Protein AF-A0A6V8QE84-F1 (afdb_monomer_lite)

InterPro domains:
  IPR010985 Ribbon-helix-helix [SSF47598] (46-89)

Secondary structure (DSSP, 8-state):
--TTSSTT-------PPP------------------------------------HHHHHHHHHHHHTTS-S-HHHHHHHHHHHHHHHHHHHHHHHHHHHHHHHHHHHHHTT-

pLDDT: mean 70.35, std 22.74, range [33.31, 95.88]

Structure (mmCIF, N/CA/C/O backbone):
data_AF-A0A6V8QE84-F1
#
_entry.id   AF-A0A6V8QE84-F1
#
loop_
_atom_site.group_PDB
_atom_site.id
_atom_site.type_symbol
_atom_site.label_atom_id
_atom_site.label_alt_id
_atom_site.label_comp_id
_atom_site.label_asym_id
_atom_site.label_entity_id
_atom_site.label_seq_id
_atom_site.pdbx_PDB_ins_code
_atom_site.Cartn_x
_atom_site.Cartn_y
_atom_site.Cartn_z
_atom_site.occupancy
_atom_site.B_iso_or_equiv
_atom_site.auth_seq_id
_atom_site.auth_comp_id
_atom_site.auth_asym_id
_atom_site.auth_atom_id
_atom_site.pdbx_PDB_model_num
ATOM 1 N N . MET A 1 1 ? 22.902 11.594 -15.314 1.00 44.06 1 MET A N 1
ATOM 2 C CA . MET A 1 1 ? 23.323 10.920 -14.066 1.00 44.06 1 MET A CA 1
ATOM 3 C C . MET A 1 1 ? 22.259 9.899 -13.633 1.00 44.06 1 MET A C 1
ATOM 5 O O . MET A 1 1 ? 21.609 10.105 -12.624 1.00 44.06 1 MET A O 1
ATOM 9 N N . ILE A 1 2 ? 22.044 8.818 -14.402 1.00 50.22 2 ILE A N 1
ATOM 10 C CA . ILE A 1 2 ? 21.105 7.714 -14.054 1.00 50.22 2 ILE A CA 1
ATOM 11 C C . ILE A 1 2 ? 21.795 6.340 -14.255 1.00 50.22 2 ILE A C 1
ATOM 13 O O . ILE A 1 2 ? 21.173 5.298 -14.355 1.00 50.22 2 ILE A O 1
ATOM 17 N N . PHE A 1 3 ? 23.130 6.304 -14.295 1.00 45.91 3 PHE A N 1
ATOM 18 C CA . PHE A 1 3 ? 23.887 5.086 -14.625 1.00 45.91 3 PHE A CA 1
ATOM 19 C C . PHE A 1 3 ? 24.136 4.134 -13.440 1.00 45.91 3 PHE A C 1
ATOM 21 O O . PHE A 1 3 ? 24.846 3.149 -13.596 1.00 45.91 3 PHE A O 1
ATOM 28 N N . HIS A 1 4 ? 23.572 4.398 -12.255 1.00 43.00 4 HIS A N 1
ATOM 29 C CA . HIS A 1 4 ? 23.909 3.644 -11.038 1.00 43.00 4 HIS A CA 1
ATOM 30 C C . HIS A 1 4 ? 22.768 2.824 -10.421 1.00 43.00 4 HIS A C 1
ATOM 32 O O . HIS A 1 4 ? 23.004 2.117 -9.445 1.00 43.00 4 HIS A O 1
ATOM 38 N N . GLN A 1 5 ? 21.549 2.858 -10.975 1.00 45.09 5 GLN A N 1
ATOM 39 C CA . GLN A 1 5 ? 20.396 2.214 -10.325 1.00 45.09 5 GLN A CA 1
ATOM 40 C C . GLN A 1 5 ? 20.076 0.795 -10.823 1.00 45.09 5 GLN A C 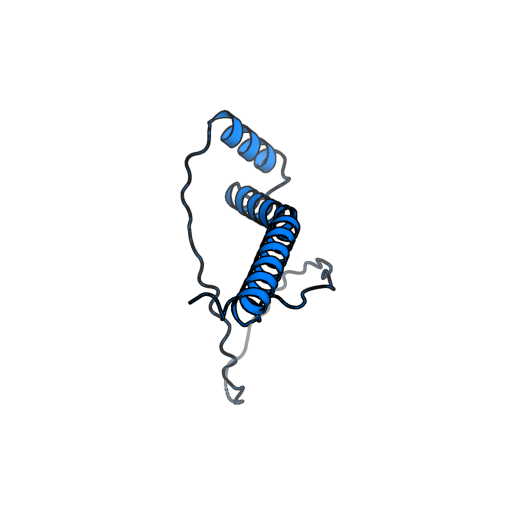1
ATOM 42 O O . GLN A 1 5 ? 19.207 0.139 -10.254 1.00 45.09 5 GLN A O 1
ATOM 47 N N . ILE A 1 6 ? 20.780 0.301 -11.849 1.00 49.97 6 ILE A N 1
ATOM 48 C CA . ILE A 1 6 ? 20.436 -0.963 -12.525 1.00 49.97 6 ILE A CA 1
ATOM 49 C C . ILE A 1 6 ? 21.077 -2.198 -11.857 1.00 49.97 6 ILE A C 1
ATOM 51 O O . ILE A 1 6 ? 20.543 -3.296 -11.965 1.00 49.97 6 ILE A O 1
ATOM 55 N N . PHE A 1 7 ? 22.154 -2.057 -11.076 1.00 39.81 7 PHE A N 1
ATOM 56 C CA . PHE A 1 7 ? 22.895 -3.229 -10.572 1.00 39.81 7 PHE A CA 1
ATOM 57 C C . PHE A 1 7 ? 22.453 -3.797 -9.211 1.00 39.81 7 PHE A C 1
ATOM 59 O O . PHE A 1 7 ? 23.007 -4.805 -8.785 1.00 39.81 7 PHE A O 1
ATOM 66 N N . HIS A 1 8 ? 21.456 -3.222 -8.528 1.00 42.75 8 HIS A N 1
ATOM 67 C CA . HIS A 1 8 ? 21.127 -3.626 -7.146 1.00 42.75 8 HIS A CA 1
ATOM 68 C C . HIS A 1 8 ? 19.850 -4.463 -6.951 1.00 42.75 8 HIS A C 1
ATOM 70 O O . HIS A 1 8 ? 19.532 -4.800 -5.814 1.00 42.75 8 HIS A O 1
ATOM 76 N N . TYR A 1 9 ? 19.122 -4.835 -8.009 1.00 45.44 9 TYR A N 1
ATOM 77 C CA . TYR A 1 9 ? 17.859 -5.587 -7.876 1.00 45.44 9 TYR A CA 1
ATOM 78 C C . TYR A 1 9 ? 17.868 -6.950 -8.579 1.00 45.44 9 TYR A C 1
ATOM 80 O O . TYR A 1 9 ? 16.858 -7.384 -9.129 1.00 45.44 9 TYR A O 1
ATOM 88 N N . GLY A 1 10 ? 19.011 -7.638 -8.527 1.00 42.62 10 GLY A N 1
ATOM 89 C CA . GLY A 1 10 ? 19.124 -9.049 -8.883 1.00 42.62 10 GLY A CA 1
ATOM 90 C C . GLY A 1 10 ? 18.763 -9.963 -7.707 1.00 42.62 10 GLY A C 1
ATOM 91 O O . GLY A 1 10 ? 19.368 -9.862 -6.647 1.00 42.62 10 GLY A O 1
ATOM 92 N N . LEU A 1 11 ? 17.814 -10.872 -7.955 1.00 43.72 11 LEU A N 1
ATOM 93 C CA . LEU A 1 11 ? 17.560 -12.134 -7.241 1.00 43.72 11 LEU A CA 1
ATOM 94 C C . LEU A 1 11 ? 17.097 -12.049 -5.775 1.00 43.72 11 LEU A C 1
ATOM 96 O O . LEU A 1 11 ? 17.883 -12.162 -4.844 1.00 43.72 11 LEU A O 1
ATOM 100 N N . ILE A 1 12 ? 15.775 -12.030 -5.578 1.00 39.34 12 ILE A N 1
ATOM 101 C CA . ILE A 1 12 ? 15.159 -12.754 -4.455 1.00 39.34 12 ILE A CA 1
ATOM 102 C C . ILE A 1 12 ? 14.033 -13.603 -5.041 1.00 39.34 12 ILE A C 1
ATOM 104 O O . ILE A 1 12 ? 12.867 -13.216 -5.069 1.00 39.34 12 ILE A O 1
ATOM 108 N N . THR A 1 13 ? 14.418 -14.753 -5.579 1.00 44.38 13 THR A N 1
ATOM 109 C CA . THR A 1 13 ? 13.531 -15.905 -5.715 1.00 44.38 13 THR A CA 1
ATOM 110 C C . THR A 1 13 ? 14.031 -16.970 -4.756 1.00 44.38 13 THR A C 1
ATOM 112 O O . THR A 1 13 ? 15.226 -17.256 -4.748 1.00 44.38 13 THR A O 1
ATO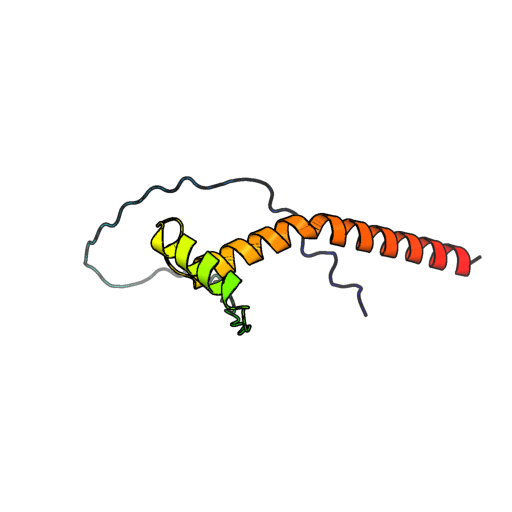M 115 N N . HIS A 1 14 ? 13.070 -17.570 -4.058 1.00 40.38 14 HIS A N 1
ATOM 116 C CA . HIS A 1 14 ? 13.119 -18.776 -3.233 1.00 40.38 14 HIS A CA 1
ATOM 117 C C . HIS A 1 14 ? 13.210 -18.611 -1.703 1.00 40.38 14 HIS A C 1
ATOM 119 O O . HIS A 1 14 ? 14.064 -17.915 -1.172 1.00 40.38 14 HIS A O 1
ATOM 125 N N . GLU A 1 15 ? 12.294 -19.352 -1.062 1.00 37.97 15 GLU A N 1
ATOM 126 C CA . GLU A 1 15 ? 12.193 -19.745 0.353 1.00 37.97 15 GLU A CA 1
ATOM 127 C C . GLU A 1 15 ? 11.331 -18.875 1.292 1.00 37.97 15 GLU A C 1
ATOM 129 O O . GLU A 1 15 ? 11.777 -17.955 1.971 1.00 37.97 15 GLU A O 1
ATOM 134 N N . LEU A 1 16 ? 10.046 -19.252 1.356 1.00 50.53 16 LEU A N 1
ATOM 135 C CA . LEU A 1 16 ? 9.164 -19.062 2.511 1.00 50.53 16 LEU A CA 1
ATOM 136 C C . LEU A 1 16 ? 9.695 -19.885 3.700 1.00 50.53 16 LEU A C 1
ATOM 138 O O . LEU A 1 16 ? 9.786 -21.106 3.558 1.00 50.53 16 LEU A O 1
ATOM 142 N N . PRO A 1 17 ? 9.946 -19.302 4.885 1.00 40.75 17 PRO A N 1
ATOM 143 C CA . PRO A 1 17 ? 10.030 -20.085 6.100 1.00 40.75 17 PRO A CA 1
ATOM 144 C C . PRO A 1 17 ? 8.644 -20.226 6.735 1.00 40.75 17 PRO A C 1
ATOM 146 O O . PRO A 1 17 ? 7.902 -19.267 6.955 1.00 40.75 17 PRO A O 1
ATOM 149 N N . HIS A 1 18 ? 8.334 -21.486 7.001 1.00 45.12 18 HIS A N 1
ATOM 150 C CA . HIS A 1 18 ? 7.280 -22.005 7.854 1.00 45.12 18 HIS A CA 1
ATOM 151 C C . HIS A 1 18 ? 7.254 -21.291 9.220 1.00 45.12 18 HIS A C 1
ATOM 153 O O . HIS A 1 18 ? 8.293 -21.083 9.848 1.00 45.12 18 HIS A O 1
ATOM 159 N N . PHE A 1 19 ? 6.061 -20.891 9.659 1.00 33.94 19 PHE A N 1
ATOM 160 C CA . PHE A 1 19 ? 5.827 -20.129 10.885 1.00 33.94 19 PHE A CA 1
ATOM 161 C C . PHE A 1 19 ? 5.637 -21.101 12.064 1.00 33.94 19 PHE A C 1
ATOM 163 O O . PHE A 1 19 ? 4.510 -21.472 12.378 1.00 33.94 19 PHE A O 1
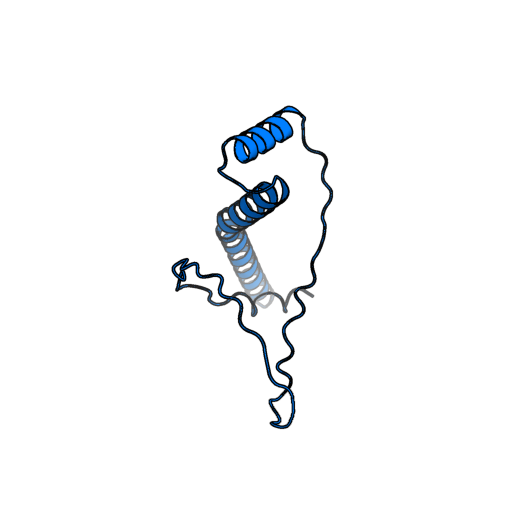ATOM 170 N N . ASP A 1 20 ? 6.728 -21.522 12.711 1.00 37.88 20 ASP A N 1
ATOM 171 C CA . ASP A 1 20 ? 6.671 -22.293 13.962 1.00 37.88 20 ASP A CA 1
ATOM 172 C C . ASP A 1 20 ? 6.849 -21.374 15.174 1.00 37.88 20 ASP A C 1
ATOM 174 O O . ASP A 1 20 ? 7.914 -20.806 15.428 1.00 37.88 20 ASP A O 1
ATOM 178 N N . GLY A 1 21 ? 5.772 -21.223 15.944 1.00 48.31 21 GLY A N 1
ATOM 179 C CA . GLY A 1 21 ? 5.786 -20.524 17.219 1.00 48.31 21 GLY A CA 1
ATOM 180 C C . GLY A 1 21 ? 6.293 -21.406 18.355 1.00 48.31 21 GLY A C 1
ATOM 181 O O . GLY A 1 21 ? 5.751 -22.479 18.570 1.00 48.31 21 GLY A O 1
ATOM 182 N N . VAL A 1 22 ? 7.233 -20.897 19.161 1.00 46.41 22 VAL A N 1
ATOM 183 C CA . VAL A 1 22 ? 7.384 -21.245 20.588 1.00 46.41 22 VAL A CA 1
ATOM 184 C C . VAL A 1 22 ? 8.004 -20.059 21.340 1.00 46.41 22 VAL A C 1
ATOM 186 O O . VAL A 1 22 ? 9.188 -19.762 21.205 1.00 46.41 22 VAL A O 1
ATOM 189 N N . CYS A 1 23 ? 7.223 -19.424 22.216 1.00 42.38 23 CYS A N 1
ATOM 190 C CA . CYS A 1 23 ? 7.747 -18.612 23.315 1.00 42.38 23 CYS A CA 1
ATOM 191 C C . CYS A 1 23 ? 8.322 -19.538 24.400 1.00 42.38 23 CYS A C 1
ATOM 193 O O . CYS A 1 23 ? 7.571 -20.320 24.987 1.00 42.38 23 CYS A O 1
ATOM 195 N N . ARG A 1 24 ? 9.612 -19.424 24.752 1.00 41.28 24 ARG A N 1
ATOM 196 C CA . ARG A 1 24 ? 10.114 -19.977 26.024 1.00 41.28 24 ARG A CA 1
ATOM 197 C C . ARG A 1 24 ? 11.142 -19.066 26.701 1.00 41.28 24 ARG A C 1
ATOM 199 O O . ARG A 1 24 ? 12.154 -18.688 26.128 1.00 41.28 24 ARG A O 1
ATOM 206 N N . ARG A 1 25 ? 10.826 -18.733 27.955 1.00 46.69 25 ARG A N 1
ATOM 207 C CA . ARG A 1 25 ? 11.601 -17.966 28.939 1.00 46.69 25 ARG A CA 1
ATOM 208 C C . ARG A 1 25 ? 12.653 -18.868 29.602 1.00 46.69 25 ARG A C 1
ATOM 210 O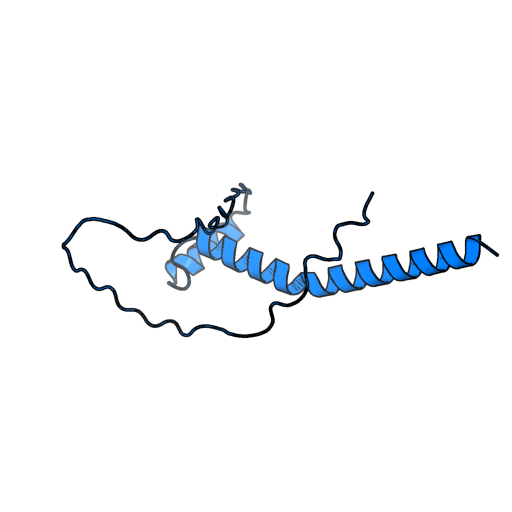 O . ARG A 1 25 ? 12.324 -19.995 29.960 1.00 46.69 25 ARG A O 1
ATOM 217 N N . GLY A 1 26 ? 13.858 -18.355 29.850 1.00 39.31 26 GLY A N 1
ATOM 218 C CA . GLY A 1 26 ? 14.869 -19.009 30.689 1.00 39.31 26 GLY A CA 1
ATOM 219 C C . GLY A 1 26 ? 16.075 -18.103 30.939 1.00 39.31 26 GLY A C 1
ATOM 220 O O . GLY A 1 26 ? 16.678 -17.611 29.996 1.00 39.31 26 GLY A O 1
ATOM 221 N N . ALA A 1 27 ? 16.361 -17.841 32.212 1.00 46.69 27 ALA A N 1
ATOM 222 C CA . ALA A 1 27 ? 17.347 -16.891 32.715 1.00 46.69 27 ALA A CA 1
ATOM 223 C C . ALA A 1 27 ? 18.727 -17.526 32.958 1.00 46.69 27 ALA A C 1
ATOM 225 O O . ALA A 1 27 ? 18.810 -18.713 33.261 1.00 46.69 27 ALA A O 1
ATOM 226 N N . GLY A 1 28 ? 19.771 -16.688 32.968 1.00 40.22 28 GLY A N 1
ATOM 227 C CA . GLY A 1 28 ? 20.996 -16.921 33.742 1.00 40.22 28 GLY A CA 1
ATOM 228 C C . GLY A 1 28 ? 22.307 -16.914 32.948 1.00 40.22 28 GLY A C 1
ATOM 229 O O . GLY A 1 28 ? 22.465 -17.676 32.004 1.00 40.22 28 GLY A O 1
ATOM 230 N N . GLY A 1 29 ? 23.268 -16.104 33.414 1.00 36.34 29 GLY A N 1
ATOM 231 C CA . GLY A 1 29 ? 24.705 -16.292 33.169 1.00 36.34 29 GLY A CA 1
ATOM 232 C C . GLY A 1 29 ? 25.377 -15.269 32.245 1.00 36.34 29 GLY A C 1
ATOM 233 O O . GLY A 1 29 ? 25.289 -15.358 31.029 1.00 36.34 29 GLY A O 1
ATOM 234 N N . HIS A 1 30 ? 26.116 -14.331 32.834 1.00 33.31 30 HIS A N 1
ATOM 235 C CA . HIS A 1 30 ? 27.183 -13.531 32.202 1.00 33.31 30 HIS A CA 1
ATOM 236 C C . HIS A 1 30 ? 28.528 -14.013 32.809 1.00 33.31 30 HIS A C 1
ATOM 238 O O . HIS A 1 30 ? 28.453 -14.635 33.875 1.00 33.31 30 HIS A O 1
ATOM 244 N N . PRO A 1 31 ? 29.745 -13.665 32.321 1.00 57.03 31 PRO A N 1
ATOM 245 C CA . PRO A 1 31 ? 30.167 -12.996 31.075 1.00 57.03 31 PRO A CA 1
ATOM 246 C C . PRO A 1 31 ? 31.276 -13.746 30.284 1.00 57.03 31 PRO A C 1
ATOM 248 O O . PRO A 1 31 ? 31.804 -14.758 30.726 1.00 57.03 31 PRO A O 1
ATOM 251 N N . GLN A 1 32 ? 31.740 -13.064 29.224 1.00 38.06 32 GLN A N 1
ATOM 252 C CA . GLN A 1 32 ? 33.120 -12.988 28.701 1.00 38.06 32 GLN A CA 1
ATOM 253 C C . GLN A 1 32 ? 33.545 -13.915 27.549 1.00 38.06 32 GLN A C 1
ATOM 255 O O . GLN A 1 32 ? 33.897 -15.072 27.729 1.00 38.06 32 GLN A O 1
ATOM 260 N N . GLY A 1 33 ? 33.708 -13.273 26.382 1.00 39.62 33 GLY A N 1
ATOM 261 C CA . GLY A 1 33 ? 34.955 -13.379 25.625 1.00 39.62 33 GLY A CA 1
ATOM 262 C C . GLY A 1 33 ? 34.951 -14.298 24.410 1.00 39.62 33 GLY A C 1
ATOM 263 O O . GLY A 1 33 ? 35.582 -15.344 24.438 1.00 39.62 33 GLY A O 1
ATOM 264 N N . ALA A 1 34 ? 34.366 -13.851 23.300 1.00 39.38 34 ALA A N 1
ATOM 265 C CA . ALA A 1 34 ? 34.842 -14.249 21.978 1.00 39.38 34 ALA A CA 1
ATOM 266 C C . ALA A 1 34 ? 34.524 -13.144 20.970 1.00 39.38 34 ALA A C 1
ATOM 268 O O . ALA A 1 34 ? 33.375 -12.745 20.795 1.00 39.38 34 ALA A O 1
ATOM 269 N N . ALA A 1 35 ? 35.579 -12.630 20.346 1.00 43.69 35 ALA A N 1
ATOM 270 C CA . ALA A 1 35 ? 35.513 -11.717 19.226 1.00 43.69 35 ALA A CA 1
ATOM 271 C C . ALA A 1 35 ? 34.724 -12.363 18.078 1.00 43.69 35 ALA A C 1
ATOM 273 O O . ALA A 1 35 ? 35.216 -13.266 17.406 1.00 43.69 35 ALA A O 1
ATOM 274 N N . LEU A 1 36 ? 33.509 -11.878 17.846 1.00 39.03 36 LEU A N 1
ATOM 275 C CA . LEU A 1 36 ? 32.849 -12.004 16.558 1.00 39.03 36 LEU A CA 1
ATOM 276 C C . LEU A 1 36 ? 32.803 -10.610 15.961 1.00 39.03 36 LEU A C 1
ATOM 278 O O . LEU A 1 36 ? 32.397 -9.649 16.621 1.00 39.03 36 LEU A O 1
ATOM 282 N N . GLY A 1 37 ? 33.323 -10.516 14.737 1.00 42.31 37 GLY A N 1
ATOM 283 C CA . GLY A 1 37 ? 33.292 -9.309 13.938 1.00 42.31 37 GLY A CA 1
ATOM 284 C C . GLY A 1 37 ? 31.910 -8.685 14.022 1.00 42.31 37 GLY A C 1
ATOM 285 O O . GLY A 1 37 ? 30.893 -9.375 13.971 1.00 42.31 37 GLY A O 1
ATOM 286 N N . GLN A 1 38 ? 31.890 -7.371 14.201 1.00 41.00 38 GLN A N 1
ATOM 287 C CA . GLN A 1 38 ? 30.672 -6.603 14.061 1.00 41.00 38 GLN A CA 1
ATOM 288 C C . GLN A 1 38 ? 30.207 -6.752 12.612 1.00 41.00 38 GLN A C 1
ATOM 290 O O . GLN A 1 38 ? 30.593 -5.976 11.737 1.00 41.00 38 GLN A O 1
ATOM 295 N N . GLU A 1 39 ? 29.377 -7.759 12.352 1.00 45.94 39 GLU A N 1
ATOM 296 C CA . GLU A 1 39 ? 28.426 -7.689 11.263 1.00 45.94 39 GLU A CA 1
ATOM 297 C C . GLU A 1 39 ? 27.627 -6.421 11.532 1.00 45.94 39 GLU A C 1
ATOM 299 O O . GLU A 1 39 ? 26.905 -6.313 12.528 1.00 45.94 39 GLU A O 1
ATOM 304 N N . LYS A 1 40 ? 27.846 -5.398 10.701 1.00 50.59 40 LYS A N 1
ATOM 305 C CA . LYS A 1 40 ? 26.979 -4.229 10.661 1.00 50.59 40 LYS A CA 1
ATOM 306 C C . LYS A 1 40 ? 25.586 -4.744 10.330 1.00 50.59 40 LYS A C 1
ATOM 308 O O . LYS A 1 40 ? 25.228 -4.851 9.161 1.00 50.59 40 LYS A O 1
ATOM 313 N N . GLY A 1 41 ? 24.816 -5.065 11.368 1.00 46.38 41 GLY A N 1
ATOM 314 C CA . GLY A 1 41 ? 23.387 -5.269 11.272 1.00 46.38 41 GLY A CA 1
ATOM 315 C C . GLY A 1 41 ? 22.844 -4.043 10.565 1.00 46.38 41 GLY A C 1
ATOM 316 O O . GLY A 1 41 ? 22.962 -2.927 11.077 1.00 46.38 41 GLY A O 1
ATOM 317 N N . GLY A 1 42 ? 22.379 -4.238 9.331 1.00 52.16 42 GLY A N 1
ATOM 318 C CA . GLY A 1 42 ? 21.796 -3.179 8.533 1.00 52.16 42 GLY A CA 1
ATOM 319 C C . GLY A 1 42 ? 20.679 -2.559 9.352 1.00 52.16 42 GLY A C 1
ATOM 320 O O . GLY A 1 42 ? 19.626 -3.169 9.521 1.00 52.16 42 GLY A O 1
ATOM 321 N N . SER A 1 43 ? 20.940 -1.378 9.912 1.00 51.62 43 SER A N 1
ATOM 322 C CA . SER A 1 43 ? 19.937 -0.570 10.586 1.00 51.62 43 SER A CA 1
ATOM 323 C C . SER A 1 43 ? 18.893 -0.242 9.530 1.00 51.62 43 SER A C 1
ATOM 325 O O . SER A 1 43 ? 19.098 0.632 8.686 1.00 51.62 43 SER A O 1
ATOM 327 N N . GLN A 1 44 ? 17.826 -1.038 9.490 1.00 62.59 44 GLN A N 1
ATOM 328 C CA . GLN A 1 44 ? 16.675 -0.793 8.639 1.00 62.59 44 GLN A CA 1
ATOM 329 C C . GLN A 1 44 ? 16.160 0.591 9.032 1.00 62.59 44 GLN A C 1
ATOM 331 O O . GLN A 1 44 ? 15.587 0.769 10.107 1.00 62.59 44 GLN A O 1
ATOM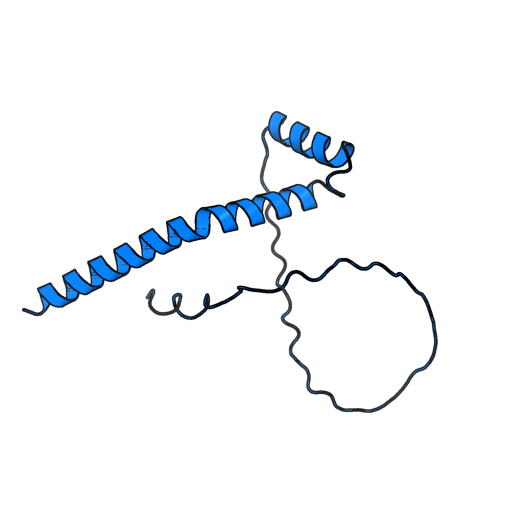 336 N N . THR A 1 45 ? 16.442 1.601 8.206 1.00 69.94 45 THR A N 1
ATOM 337 C CA . THR A 1 45 ? 15.974 2.960 8.480 1.00 69.94 45 THR A CA 1
ATOM 338 C C . THR A 1 45 ? 14.460 2.977 8.320 1.00 69.94 45 THR A C 1
ATOM 340 O O . THR A 1 45 ? 13.944 3.008 7.206 1.00 69.94 45 THR A O 1
ATOM 343 N N . MET A 1 46 ? 13.742 2.910 9.442 1.00 83.56 46 MET A N 1
ATOM 344 C CA . MET A 1 46 ? 12.287 3.005 9.446 1.00 83.56 46 MET A CA 1
ATOM 345 C C . MET A 1 46 ? 11.885 4.397 8.963 1.00 83.56 46 MET A C 1
ATOM 347 O O . MET A 1 46 ? 12.383 5.414 9.452 1.00 83.56 46 MET A O 1
ATOM 351 N N . LYS A 1 47 ? 10.997 4.439 7.973 1.00 85.94 47 LYS A N 1
ATOM 352 C CA . LYS A 1 47 ? 10.404 5.669 7.449 1.00 85.94 47 LYS A CA 1
ATOM 353 C C . LYS A 1 47 ? 8.916 5.642 7.766 1.00 85.94 47 LYS A C 1
ATOM 355 O O . LYS A 1 47 ? 8.260 4.630 7.537 1.00 85.94 47 LYS A O 1
ATOM 360 N N . SER A 1 48 ? 8.397 6.739 8.306 1.00 89.00 48 SER A N 1
ATOM 361 C CA . SER A 1 48 ? 6.964 6.930 8.514 1.00 89.00 48 SER A CA 1
ATOM 362 C C . SER A 1 48 ? 6.385 7.771 7.381 1.00 89.00 48 SER A C 1
ATOM 364 O O . SER A 1 48 ? 7.022 8.700 6.885 1.00 89.00 48 SER A O 1
ATOM 366 N N . VAL A 1 49 ? 5.169 7.430 6.970 1.00 87.00 49 VAL A N 1
ATOM 367 C CA . VAL A 1 49 ? 4.386 8.183 5.989 1.00 87.00 49 VAL A CA 1
ATOM 368 C C . VAL A 1 49 ? 3.019 8.428 6.616 1.00 87.00 49 VAL A C 1
ATOM 370 O O . VAL A 1 49 ? 2.420 7.497 7.151 1.00 87.00 49 VAL A O 1
ATOM 373 N N . GLN A 1 50 ? 2.547 9.673 6.584 1.00 90.44 50 GLN A N 1
ATOM 374 C CA . GLN A 1 50 ? 1.195 10.037 7.008 1.00 90.44 50 GLN A CA 1
ATOM 375 C C . GLN A 1 50 ? 0.368 10.364 5.770 1.00 90.44 50 GLN A C 1
ATOM 377 O O . GLN A 1 50 ? 0.803 11.144 4.924 1.00 90.44 50 GLN A O 1
ATOM 382 N N . VAL A 1 51 ? -0.810 9.756 5.661 1.00 88.69 51 VAL A N 1
ATOM 383 C CA . VAL A 1 51 ? -1.721 9.935 4.527 1.00 88.69 51 VAL A CA 1
ATOM 384 C C . VAL A 1 51 ? -3.137 10.056 5.071 1.00 88.69 51 VAL A C 1
ATOM 386 O O . VAL A 1 51 ? -3.504 9.341 6.000 1.00 88.69 51 VAL A O 1
ATOM 389 N N . GLN A 1 52 ? -3.922 10.966 4.499 1.00 92.31 52 GLN A N 1
ATOM 390 C CA . GLN A 1 52 ? -5.350 11.055 4.784 1.00 92.31 52 GLN A CA 1
ATOM 391 C C . GLN A 1 52 ? -6.097 10.042 3.917 1.00 92.31 52 GLN A C 1
ATOM 393 O O . GLN A 1 52 ? -5.883 9.977 2.706 1.00 92.31 52 GLN A O 1
ATOM 398 N N . LEU A 1 53 ? -6.960 9.252 4.545 1.00 90.62 53 LEU A N 1
ATOM 399 C CA . LEU A 1 53 ? -7.768 8.234 3.885 1.00 90.62 53 LEU A CA 1
ATOM 400 C C . LEU A 1 53 ? -9.221 8.713 3.824 1.00 90.62 53 LEU A C 1
ATOM 402 O O . LEU A 1 53 ? -9.694 9.305 4.792 1.00 90.62 53 LEU A O 1
ATOM 406 N N . PRO A 1 54 ? -9.949 8.450 2.726 1.00 95.56 54 PRO A N 1
ATOM 407 C CA . PRO A 1 54 ? -11.393 8.634 2.707 1.00 95.56 54 PRO A CA 1
ATOM 408 C C . PRO A 1 54 ? -12.063 7.784 3.792 1.00 95.56 54 PRO A C 1
ATOM 410 O O . PRO A 1 54 ? -11.699 6.619 3.963 1.00 95.56 54 PRO A O 1
ATOM 413 N N . ASP A 1 55 ? -13.092 8.323 4.450 1.00 94.75 55 ASP A N 1
ATOM 414 C CA . ASP A 1 55 ? -13.767 7.665 5.582 1.00 94.75 55 ASP A CA 1
ATOM 415 C C . ASP A 1 55 ? -14.237 6.242 5.260 1.00 94.75 55 ASP A C 1
ATOM 417 O O . ASP A 1 55 ? -14.106 5.331 6.074 1.00 94.75 55 ASP A O 1
ATOM 421 N N . LYS A 1 56 ? -14.740 6.027 4.037 1.00 95.19 56 LYS A N 1
ATOM 422 C CA . LYS A 1 56 ? -15.157 4.694 3.578 1.00 95.19 56 LYS A CA 1
ATOM 423 C C . LYS A 1 56 ? -14.009 3.688 3.610 1.00 95.19 56 LYS A C 1
ATOM 425 O O . LYS A 1 56 ? -14.191 2.576 4.088 1.00 95.19 56 LYS A O 1
ATOM 430 N N . LEU A 1 57 ? -12.834 4.091 3.132 1.00 93.75 57 LEU A N 1
ATOM 431 C CA . LEU A 1 57 ? -11.667 3.218 3.085 1.00 93.75 57 LEU A CA 1
ATOM 432 C C . LEU A 1 57 ? -11.121 2.958 4.495 1.00 93.75 57 LEU A C 1
ATOM 434 O O . LEU A 1 57 ? -10.737 1.835 4.804 1.00 93.75 57 LEU A O 1
ATOM 438 N N . ALA A 1 58 ? -11.148 3.964 5.373 1.00 94.25 58 ALA A N 1
ATOM 439 C CA . ALA A 1 58 ? -10.799 3.779 6.780 1.00 94.25 58 ALA A CA 1
ATOM 440 C C . ALA A 1 58 ? -11.732 2.762 7.470 1.00 94.25 58 ALA A C 1
ATOM 442 O O . ALA A 1 58 ? -11.259 1.885 8.191 1.00 94.25 58 ALA A O 1
ATOM 443 N N . ALA A 1 59 ? -13.039 2.813 7.190 1.00 95.88 59 ALA A N 1
ATOM 444 C CA . ALA A 1 59 ? -14.009 1.855 7.724 1.00 95.88 59 ALA A CA 1
ATOM 445 C C . ALA A 1 59 ? -13.781 0.417 7.214 1.00 95.88 59 ALA A C 1
ATOM 447 O O . ALA A 1 59 ? -13.955 -0.549 7.964 1.00 95.88 59 ALA A O 1
ATOM 448 N N . GLU A 1 60 ? -13.362 0.251 5.957 1.00 94.12 60 GLU A N 1
ATOM 449 C CA . GLU A 1 60 ? -12.981 -1.059 5.413 1.00 94.12 60 GLU A CA 1
ATOM 450 C C . GLU A 1 60 ? -11.745 -1.623 6.126 1.00 94.12 60 GLU A C 1
ATOM 452 O O . GLU A 1 60 ? -11.754 -2.779 6.553 1.00 94.12 60 GLU A O 1
ATOM 457 N N . VAL A 1 61 ? -10.715 -0.797 6.338 1.00 94.19 61 VAL A N 1
ATOM 458 C CA . VAL A 1 61 ? -9.514 -1.183 7.096 1.00 94.19 61 VAL A CA 1
ATOM 459 C C . VAL A 1 61 ? -9.879 -1.601 8.523 1.00 94.19 61 VAL A C 1
ATOM 461 O O . VAL A 1 61 ? -9.425 -2.644 8.996 1.00 94.19 61 VAL A O 1
ATOM 464 N N . GLU A 1 62 ? -10.747 -0.844 9.194 1.00 94.50 62 GLU A N 1
ATOM 465 C CA . GLU A 1 62 ? -11.208 -1.174 10.544 1.00 94.50 62 GLU A CA 1
ATOM 466 C C . GLU A 1 62 ? -11.972 -2.510 10.573 1.00 94.50 62 GLU A C 1
ATOM 468 O O . GLU A 1 62 ? -11.794 -3.317 11.487 1.00 94.50 62 GLU A O 1
ATOM 473 N N . THR A 1 63 ? -12.783 -2.784 9.548 1.00 95.75 63 THR A N 1
ATOM 474 C CA . THR A 1 63 ? -13.521 -4.049 9.412 1.00 95.75 63 THR A CA 1
ATOM 475 C C . THR A 1 63 ? -12.572 -5.243 9.293 1.00 95.75 63 THR A C 1
ATOM 477 O O . THR A 1 63 ? -12.815 -6.281 9.910 1.00 95.75 63 THR A O 1
ATOM 480 N N . LEU A 1 64 ? -11.461 -5.098 8.564 1.00 93.56 64 LEU A N 1
ATOM 481 C CA . LEU A 1 64 ? -10.444 -6.146 8.427 1.00 93.56 64 LEU A CA 1
ATOM 482 C C . LEU A 1 64 ? -9.742 -6.452 9.758 1.00 93.56 64 LEU A C 1
ATOM 484 O O . LEU A 1 64 ? -9.508 -7.619 10.081 1.00 93.56 64 LEU A O 1
ATOM 488 N N . VAL A 1 65 ? -9.453 -5.422 10.556 1.00 95.44 65 VAL A N 1
ATOM 489 C CA . VAL A 1 65 ? -8.852 -5.584 11.889 1.00 95.44 65 VAL A CA 1
ATOM 490 C C . VAL A 1 65 ? -9.852 -6.209 12.864 1.00 95.44 65 VAL A C 1
ATOM 492 O O . VAL A 1 65 ? -9.540 -7.198 13.523 1.00 95.44 65 VAL A O 1
ATOM 495 N N . LYS A 1 66 ? -11.088 -5.695 12.916 1.00 95.00 66 LYS A N 1
ATOM 496 C CA . LYS A 1 66 ? -12.166 -6.243 13.762 1.00 95.00 66 LYS A CA 1
ATOM 497 C C . LYS A 1 66 ? -12.515 -7.685 13.402 1.00 95.00 66 LYS A C 1
ATOM 499 O O . LYS A 1 66 ? -12.866 -8.465 14.280 1.00 95.00 66 LYS A O 1
ATOM 504 N N . GLY A 1 67 ? -12.397 -8.041 12.125 1.00 93.69 67 GLY A N 1
ATOM 505 C CA . GLY A 1 67 ? -12.575 -9.404 11.636 1.00 93.69 67 GLY A CA 1
ATOM 506 C C . GLY A 1 67 ? -11.443 -10.364 12.019 1.00 93.69 67 GLY A C 1
ATOM 507 O O . GLY A 1 67 ? -11.555 -11.550 11.726 1.00 93.69 67 GLY A O 1
ATOM 508 N N . GLY A 1 68 ? -10.364 -9.883 12.647 1.00 92.25 68 GLY A N 1
ATOM 509 C CA . GLY A 1 68 ? -9.230 -10.702 13.082 1.00 92.25 68 GLY A CA 1
ATOM 510 C C . GLY A 1 68 ? -8.267 -11.103 11.963 1.00 92.25 68 GLY A C 1
ATOM 511 O O . GLY A 1 68 ? -7.386 -11.927 12.195 1.00 92.25 68 GLY A O 1
ATOM 512 N N . TRP A 1 69 ? -8.410 -10.530 10.763 1.00 90.81 69 TRP A N 1
ATOM 513 C CA . TRP A 1 69 ? -7.501 -10.786 9.639 1.00 90.81 69 TRP A CA 1
ATOM 514 C C . TRP A 1 69 ? -6.143 -10.111 9.832 1.00 90.81 69 TRP A C 1
ATOM 516 O O . TRP A 1 69 ? -5.131 -10.611 9.349 1.00 90.81 69 TRP A O 1
ATOM 526 N N . PHE A 1 70 ? -6.125 -8.982 10.542 1.00 94.50 70 PHE A N 1
ATOM 527 C CA . PHE A 1 70 ? -4.923 -8.218 10.853 1.00 94.50 70 PHE A CA 1
ATOM 528 C C . PHE A 1 70 ? -4.935 -7.767 12.309 1.00 94.50 70 PHE A C 1
ATOM 530 O O . PHE A 1 70 ? -5.988 -7.493 12.882 1.00 94.50 70 PHE A O 1
ATOM 537 N N . SER A 1 71 ? -3.748 -7.630 12.892 1.00 91.31 71 SER A N 1
ATOM 538 C CA . SER A 1 71 ? -3.563 -7.231 14.291 1.00 91.31 71 SER A CA 1
ATOM 539 C C . SER A 1 71 ? -3.708 -5.721 14.489 1.00 91.31 71 SER A C 1
ATOM 541 O O . SER A 1 71 ? -3.947 -5.257 15.601 1.00 91.31 71 SER A O 1
ATOM 543 N N . SER A 1 72 ? -3.500 -4.929 13.431 1.00 93.88 72 SER A N 1
ATOM 544 C CA . SER A 1 72 ? -3.597 -3.466 13.475 1.00 93.88 72 SER A CA 1
ATOM 545 C C . SER A 1 72 ? -3.796 -2.861 12.088 1.00 93.88 72 SER A C 1
ATOM 547 O O . SER A 1 72 ? -3.368 -3.433 11.087 1.00 93.88 72 SER A O 1
ATOM 549 N N . GLU A 1 73 ? -4.342 -1.648 12.029 1.00 91.19 73 GLU A N 1
ATOM 550 C CA . GLU A 1 73 ? -4.479 -0.884 10.780 1.00 91.19 73 GLU A CA 1
ATOM 551 C C . GLU A 1 73 ? -3.120 -0.667 10.101 1.00 91.19 73 GLU A C 1
ATOM 553 O O . GLU A 1 73 ? -2.977 -0.804 8.889 1.00 91.19 73 GLU A O 1
ATOM 558 N N . ALA A 1 74 ? -2.073 -0.411 10.891 1.00 91.75 74 ALA A N 1
ATOM 559 C CA . ALA A 1 74 ? -0.719 -0.242 10.377 1.00 91.75 74 ALA A CA 1
ATOM 560 C C . ALA A 1 74 ? -0.195 -1.509 9.676 1.00 91.75 74 ALA A C 1
ATOM 562 O O . ALA A 1 74 ? 0.607 -1.414 8.748 1.00 91.75 74 ALA A O 1
ATOM 563 N N . GLU A 1 75 ? -0.623 -2.693 10.116 1.00 92.38 75 GLU A N 1
ATOM 564 C CA . GLU A 1 75 ? -0.294 -3.957 9.459 1.00 92.38 75 GLU A CA 1
ATOM 565 C C . GLU A 1 75 ? -1.006 -4.091 8.113 1.00 92.38 75 GLU A C 1
ATOM 567 O O . GLU A 1 75 ? -0.346 -4.411 7.125 1.00 92.38 75 GLU A O 1
ATOM 572 N N . VAL A 1 76 ? -2.296 -3.739 8.054 1.00 94.19 76 VAL A N 1
ATOM 573 C CA . VAL A 1 76 ? -3.074 -3.687 6.805 1.00 94.19 76 VAL A CA 1
ATOM 574 C C . VAL A 1 76 ? -2.382 -2.778 5.790 1.00 94.19 76 VAL A C 1
ATOM 576 O O . VAL A 1 76 ? -2.131 -3.185 4.659 1.00 94.19 76 VAL A O 1
ATOM 579 N N . MET A 1 77 ? -1.993 -1.570 6.210 1.00 93.38 77 MET A N 1
ATOM 580 C CA . MET A 1 77 ? -1.348 -0.592 5.331 1.00 93.38 77 MET A CA 1
ATOM 581 C C . MET A 1 77 ? 0.005 -1.085 4.806 1.00 93.38 77 MET A C 1
ATOM 583 O O . MET A 1 77 ? 0.308 -0.922 3.624 1.00 93.38 77 MET A O 1
ATOM 587 N N . ARG A 1 78 ? 0.822 -1.722 5.658 1.00 91.44 78 ARG A N 1
ATOM 588 C CA . ARG A 1 78 ? 2.100 -2.313 5.226 1.00 91.44 78 ARG A CA 1
ATOM 589 C C . ARG A 1 78 ? 1.889 -3.463 4.246 1.00 91.44 78 ARG A C 1
ATOM 591 O O . ARG A 1 78 ? 2.614 -3.539 3.257 1.00 91.44 78 ARG A O 1
ATOM 598 N N . ALA A 1 79 ? 0.917 -4.335 4.512 1.00 92.38 79 ALA A N 1
ATOM 599 C CA . ALA A 1 79 ? 0.602 -5.468 3.652 1.00 92.38 79 ALA A CA 1
ATOM 600 C C . ALA A 1 79 ? 0.099 -5.000 2.280 1.00 92.38 79 ALA A C 1
ATOM 602 O O . ALA A 1 79 ? 0.652 -5.411 1.263 1.00 92.38 79 ALA A O 1
ATOM 603 N N . ALA A 1 80 ? -0.862 -4.075 2.254 1.00 92.56 80 ALA A N 1
ATOM 604 C CA . ALA A 1 80 ? -1.407 -3.510 1.024 1.00 92.56 80 ALA A CA 1
ATOM 605 C C . ALA A 1 80 ? -0.334 -2.797 0.188 1.00 92.56 80 ALA A C 1
ATOM 607 O O . ALA A 1 80 ? -0.255 -2.997 -1.021 1.00 92.56 80 ALA A O 1
ATOM 608 N N . LEU A 1 81 ? 0.539 -2.003 0.820 1.00 92.19 81 LEU A N 1
ATOM 609 C CA . LEU A 1 81 ? 1.608 -1.307 0.104 1.00 92.19 81 LEU A CA 1
ATOM 610 C C . LEU A 1 81 ? 2.645 -2.281 -0.470 1.00 92.19 81 LEU A C 1
ATOM 612 O O . LEU A 1 81 ? 3.099 -2.108 -1.601 1.00 92.19 81 LEU A O 1
ATOM 616 N N . LEU A 1 82 ? 3.022 -3.308 0.297 1.00 91.56 82 LEU A N 1
ATOM 617 C CA . LEU A 1 82 ? 3.944 -4.340 -0.170 1.00 91.56 82 LEU A CA 1
ATOM 618 C C . LEU A 1 82 ? 3.361 -5.096 -1.365 1.00 91.56 82 LEU A C 1
ATOM 620 O O . LEU A 1 82 ? 4.070 -5.342 -2.342 1.00 91.56 82 LEU A O 1
ATOM 624 N N . ASP A 1 83 ? 2.080 -5.441 -1.283 1.00 92.50 83 ASP A N 1
ATOM 625 C CA . ASP A 1 83 ? 1.362 -6.135 -2.338 1.00 92.50 83 ASP A CA 1
ATOM 626 C C . ASP A 1 83 ? 1.265 -5.285 -3.611 1.00 92.50 83 ASP A C 1
ATOM 628 O O . ASP A 1 83 ? 1.658 -5.730 -4.688 1.00 92.50 83 ASP A O 1
ATOM 632 N N . PHE A 1 84 ? 0.878 -4.016 -3.477 1.00 91.62 84 PHE A N 1
ATOM 633 C CA . PHE A 1 84 ? 0.804 -3.062 -4.582 1.00 91.62 84 PHE A CA 1
ATOM 634 C C . PHE A 1 84 ? 2.148 -2.902 -5.307 1.00 91.62 84 PHE A C 1
ATOM 636 O O . PHE A 1 84 ? 2.231 -3.007 -6.533 1.00 91.62 84 PHE A O 1
ATOM 643 N N . VAL A 1 85 ? 3.236 -2.704 -4.552 1.00 89.75 85 VAL A N 1
ATOM 644 C CA . VAL A 1 85 ? 4.580 -2.560 -5.131 1.00 89.75 85 VAL A CA 1
ATOM 645 C C . VAL A 1 85 ? 5.000 -3.833 -5.860 1.00 89.75 85 VAL A C 1
ATOM 647 O O . VAL A 1 85 ? 5.559 -3.754 -6.953 1.00 89.75 85 VAL A O 1
ATOM 650 N N . ARG A 1 86 ? 4.739 -5.009 -5.282 1.00 89.06 86 ARG A N 1
ATOM 651 C CA . ARG A 1 86 ? 5.080 -6.293 -5.910 1.00 89.06 86 ARG A CA 1
ATOM 652 C C . ARG A 1 86 ? 4.327 -6.503 -7.217 1.00 89.06 86 ARG A C 1
ATOM 654 O O . ARG A 1 86 ? 4.948 -6.923 -8.189 1.00 89.06 86 ARG A O 1
ATOM 661 N N . HIS A 1 87 ? 3.043 -6.162 -7.255 1.00 89.38 87 HIS A N 1
ATOM 662 C CA . HIS A 1 87 ? 2.208 -6.320 -8.442 1.00 89.38 87 HIS A CA 1
ATOM 663 C C . HIS A 1 87 ? 2.583 -5.369 -9.585 1.00 89.38 87 HIS A C 1
ATOM 665 O O . HIS A 1 87 ? 2.464 -5.748 -10.745 1.00 89.38 87 HIS A O 1
ATOM 671 N N . HIS A 1 88 ? 3.044 -4.149 -9.295 1.00 89.62 88 HIS A N 1
ATOM 672 C CA . HIS A 1 88 ? 3.330 -3.141 -10.333 1.00 89.62 88 HIS A CA 1
ATOM 673 C C . HIS A 1 88 ? 4.811 -3.032 -10.713 1.00 89.62 88 HIS A C 1
ATOM 675 O O . HIS A 1 88 ? 5.162 -2.439 -11.734 1.00 89.62 88 HIS A O 1
ATOM 681 N N . ARG A 1 89 ? 5.708 -3.630 -9.922 1.00 85.88 89 ARG A N 1
ATOM 682 C CA . ARG A 1 89 ? 7.145 -3.651 -10.221 1.00 85.88 89 ARG A CA 1
ATOM 683 C C . ARG A 1 89 ? 7.470 -4.225 -11.613 1.00 85.88 89 ARG A C 1
ATOM 685 O O . ARG A 1 89 ? 8.303 -3.609 -12.275 1.00 85.88 89 ARG A O 1
ATOM 692 N N . PRO A 1 90 ? 6.872 -5.338 -12.086 1.00 85.44 90 PRO A N 1
ATOM 693 C CA . PRO A 1 90 ? 7.218 -5.902 -13.393 1.00 85.44 90 PRO A CA 1
ATOM 694 C C . PRO A 1 90 ? 6.903 -4.959 -14.557 1.00 85.44 90 PRO A C 1
ATOM 696 O O . PRO A 1 90 ? 7.727 -4.799 -15.451 1.00 85.44 90 PRO A O 1
ATOM 699 N N . GLU A 1 91 ? 5.755 -4.282 -14.511 1.00 84.75 91 GLU A N 1
ATOM 700 C CA . GLU A 1 91 ? 5.340 -3.327 -15.544 1.00 84.75 91 GLU A CA 1
ATOM 701 C C . GLU A 1 91 ? 6.292 -2.124 -15.608 1.00 84.75 91 GLU A C 1
ATOM 703 O O . GLU A 1 91 ? 6.751 -1.727 -16.682 1.00 84.75 91 GLU A O 1
ATOM 708 N N . LEU A 1 92 ? 6.666 -1.583 -14.443 1.00 83.25 92 LEU A N 1
ATOM 709 C CA . LEU A 1 92 ? 7.667 -0.518 -14.360 1.00 83.25 92 LEU A CA 1
ATOM 710 C C . LEU A 1 92 ? 9.025 -0.970 -14.909 1.00 83.25 92 LEU A C 1
ATOM 712 O O . LEU A 1 92 ? 9.676 -0.210 -15.624 1.00 83.25 92 LEU A O 1
ATOM 716 N N . MET A 1 93 ? 9.444 -2.202 -14.606 1.00 84.38 93 MET A N 1
ATOM 717 C CA . MET A 1 93 ? 10.690 -2.760 -15.133 1.00 84.38 93 MET A CA 1
ATOM 718 C C . MET A 1 93 ? 10.651 -2.886 -16.653 1.00 84.38 93 MET A C 1
ATOM 720 O O . MET A 1 93 ? 11.597 -2.473 -17.317 1.00 84.38 93 MET A O 1
ATOM 724 N N . GLU A 1 94 ? 9.564 -3.412 -17.211 1.00 85.94 94 GLU A N 1
ATOM 725 C CA . GLU A 1 94 ? 9.420 -3.548 -18.657 1.00 85.94 94 GLU A CA 1
ATOM 726 C C . GLU A 1 94 ? 9.535 -2.192 -19.361 1.00 85.94 94 GLU A C 1
ATOM 728 O O . GLU A 1 94 ? 10.260 -2.066 -20.352 1.00 85.94 94 GLU A O 1
ATOM 733 N N . ARG A 1 95 ? 8.871 -1.160 -18.827 1.00 85.62 95 ARG A N 1
ATOM 734 C CA . ARG A 1 95 ? 8.946 0.188 -19.392 1.00 85.62 95 ARG A CA 1
ATOM 735 C C . ARG A 1 95 ? 10.373 0.735 -19.363 1.00 85.62 95 ARG A C 1
ATOM 737 O O . ARG A 1 95 ? 10.848 1.213 -20.390 1.00 85.62 95 ARG A O 1
ATOM 744 N N . PHE A 1 96 ? 11.073 0.607 -18.236 1.00 84.12 96 PHE A N 1
ATOM 745 C CA . PHE A 1 96 ? 12.456 1.079 -18.122 1.00 84.12 96 PHE A CA 1
ATOM 746 C C . PHE A 1 96 ? 13.412 0.333 -19.057 1.00 84.12 96 PHE A C 1
ATOM 748 O O . PHE A 1 96 ? 14.242 0.964 -19.703 1.00 84.12 96 PHE A O 1
ATOM 755 N N . LEU A 1 97 ? 13.255 -0.984 -19.222 1.00 83.44 97 LEU A N 1
ATOM 756 C CA . LEU A 1 97 ? 14.063 -1.747 -20.179 1.00 83.44 97 LEU A CA 1
ATOM 757 C C . LEU A 1 97 ? 13.837 -1.273 -21.623 1.00 83.44 97 LEU A C 1
ATOM 759 O O . LEU A 1 97 ? 14.786 -1.163 -22.400 1.00 83.44 97 LEU A O 1
ATOM 763 N N . ARG A 1 98 ? 12.586 -0.988 -22.000 1.00 87.81 98 ARG A N 1
ATOM 764 C CA . ARG A 1 98 ? 12.254 -0.474 -23.338 1.00 87.81 98 ARG A CA 1
ATOM 765 C C . ARG A 1 98 ? 12.852 0.911 -23.575 1.00 87.81 98 ARG A C 1
ATOM 767 O O . ARG A 1 98 ? 13.384 1.153 -24.657 1.00 87.81 98 ARG A O 1
ATOM 774 N N . GLU A 1 99 ? 12.781 1.793 -22.582 1.00 86.12 99 GLU A N 1
ATOM 775 C CA . GLU A 1 99 ? 13.393 3.125 -22.627 1.00 86.12 99 GLU A CA 1
ATOM 776 C C . GLU A 1 99 ? 14.919 3.035 -22.785 1.00 86.12 99 GLU A C 1
ATOM 778 O O . GLU A 1 99 ? 15.482 3.706 -23.654 1.00 86.12 99 GLU A O 1
ATOM 783 N N . ASP A 1 100 ? 15.574 2.137 -22.043 1.00 82.12 100 ASP A N 1
ATOM 784 C CA . ASP A 1 100 ? 17.018 1.898 -22.146 1.00 82.12 100 ASP A CA 1
ATOM 785 C C . ASP A 1 100 ? 17.424 1.398 -23.544 1.00 82.12 100 ASP A C 1
ATOM 787 O O . ASP A 1 100 ? 18.396 1.887 -24.130 1.00 82.12 100 ASP A O 1
ATOM 791 N N . ILE A 1 101 ? 16.664 0.460 -24.122 1.00 85.25 101 ILE A N 1
ATOM 792 C CA . ILE A 1 101 ? 16.911 -0.044 -25.484 1.00 85.25 101 ILE A CA 1
ATOM 793 C C . ILE A 1 101 ? 16.706 1.067 -26.517 1.00 85.25 101 ILE A C 1
ATOM 795 O O . ILE A 1 101 ? 17.544 1.245 -27.405 1.00 85.25 101 ILE A O 1
ATOM 799 N N . ALA A 1 102 ? 15.607 1.818 -26.416 1.00 87.00 102 ALA A N 1
ATOM 800 C CA . ALA A 1 102 ? 15.296 2.904 -27.341 1.00 87.00 102 ALA A CA 1
ATOM 801 C C . ALA A 1 102 ? 16.402 3.968 -27.336 1.00 87.00 102 ALA A C 1
ATOM 803 O O . ALA A 1 102 ? 16.860 4.402 -28.397 1.00 87.00 102 ALA A O 1
ATOM 804 N N . TRP A 1 103 ? 16.895 4.319 -26.149 1.00 88.62 103 TRP A N 1
ATOM 805 C CA . TRP A 1 103 ? 18.022 5.225 -25.999 1.00 88.62 103 TRP A CA 1
ATOM 806 C C . TRP A 1 103 ? 19.307 4.659 -26.623 1.00 88.62 103 TRP A C 1
ATOM 808 O O . TRP A 1 103 ? 19.972 5.351 -27.395 1.00 88.62 103 TRP A O 1
ATOM 818 N N . ALA A 1 104 ? 19.648 3.391 -26.367 1.00 86.38 104 ALA A N 1
ATOM 819 C CA . ALA A 1 104 ? 20.846 2.767 -26.935 1.00 86.38 104 ALA A CA 1
ATOM 820 C C . ALA A 1 104 ? 20.824 2.748 -28.476 1.00 86.38 104 ALA A C 1
ATOM 822 O O . ALA A 1 104 ? 21.846 3.000 -29.123 1.00 86.38 104 ALA A O 1
ATOM 823 N N . LEU A 1 105 ? 19.655 2.501 -29.075 1.00 85.88 105 LEU A N 1
ATOM 824 C CA . LEU A 1 105 ? 19.464 2.549 -30.525 1.00 85.88 105 LEU A CA 1
ATOM 825 C C . LEU A 1 105 ? 19.628 3.971 -31.080 1.00 85.88 105 LEU A C 1
ATOM 827 O O . LEU A 1 105 ? 20.292 4.143 -32.104 1.00 85.88 105 LEU A O 1
ATOM 831 N N . GLN A 1 106 ? 19.106 4.989 -30.388 1.00 84.44 106 GLN A N 1
ATOM 832 C CA . GLN A 1 106 ? 19.290 6.393 -30.767 1.00 84.44 106 GLN A CA 1
ATOM 833 C C . GLN A 1 106 ? 20.770 6.803 -30.730 1.00 84.44 106 GLN A C 1
ATOM 835 O O . GLN A 1 106 ? 21.268 7.417 -31.672 1.00 84.44 106 GLN A O 1
ATOM 840 N N . GLN A 1 107 ? 21.503 6.397 -29.691 1.00 80.31 107 GLN A N 1
ATOM 841 C CA . GLN A 1 107 ? 22.934 6.691 -29.561 1.00 80.31 107 GLN A CA 1
ATOM 842 C C . GLN A 1 107 ? 23.787 5.970 -30.610 1.00 80.31 107 GLN A C 1
ATOM 844 O O . GLN A 1 107 ? 24.791 6.516 -31.067 1.00 80.31 107 GLN A O 1
ATOM 849 N N . LYS A 1 108 ? 23.395 4.753 -31.011 1.00 71.31 108 LYS A N 1
ATOM 850 C CA . LYS A 1 108 ? 24.048 4.013 -32.099 1.00 71.31 108 LYS A CA 1
ATOM 851 C C . LYS A 1 108 ? 23.807 4.681 -33.459 1.00 71.31 108 LYS A C 1
ATOM 853 O O . LYS A 1 108 ? 24.726 4.720 -34.268 1.00 71.31 108 LYS A O 1
ATOM 858 N N . GLY A 1 109 ? 22.608 5.215 -33.698 1.00 65.31 109 GLY A N 1
ATOM 859 C CA . GLY A 1 109 ? 22.267 5.935 -34.930 1.00 65.31 109 GLY A CA 1
ATOM 860 C C . GLY A 1 109 ? 22.891 7.331 -35.036 1.00 65.31 109 GLY A C 1
ATOM 861 O O . GLY A 1 109 ? 23.233 7.756 -36.129 1.00 65.31 109 GLY A O 1
ATOM 862 N N . ALA A 1 110 ? 23.102 8.024 -33.914 1.00 58.22 110 ALA A N 1
ATOM 863 C CA . ALA A 1 110 ? 23.702 9.364 -33.878 1.00 58.22 110 ALA A CA 1
ATOM 864 C C . ALA A 1 110 ? 25.234 9.391 -34.084 1.00 58.22 110 ALA A C 1
ATOM 866 O O . ALA A 1 110 ? 25.826 10.466 -34.138 1.00 58.22 110 ALA A O 1
ATOM 867 N 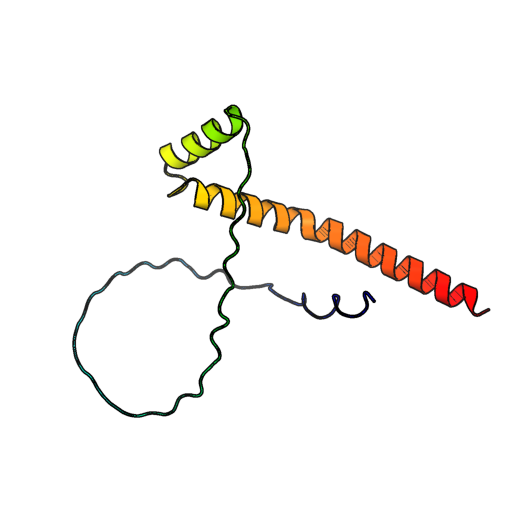N . LYS A 1 111 ? 25.886 8.222 -34.159 1.00 53.94 111 LYS A N 1
ATOM 868 C CA . LYS A 1 111 ? 27.330 8.073 -34.421 1.00 53.94 111 LYS A CA 1
ATOM 869 C C . LYS A 1 111 ? 27.653 7.587 -35.846 1.00 53.94 111 LYS A C 1
ATOM 871 O O . LYS A 1 111 ? 28.795 7.194 -36.084 1.00 53.94 111 LYS A O 1
ATOM 876 N N . GLY A 1 112 ? 26.667 7.566 -36.746 1.00 49.19 112 GLY A N 1
ATOM 877 C CA . GLY A 1 112 ? 26.817 7.198 -38.161 1.00 49.19 112 GLY A CA 1
ATOM 878 C C . GLY A 1 112 ? 26.932 8.407 -39.071 1.00 49.19 112 GLY A C 1
ATOM 879 O O . GLY A 1 112 ? 26.228 9.402 -38.795 1.00 49.19 112 GLY A O 1
#

Sequence (112 aa):
MIFHQIFHYGLITHELPHFDGVCRRGAGGHPQGAALGQEKGGSQTMKSVQVQLPDKLAAEVETLVKGGWFSSEAEVMRAALLDFVRHHRPELMERFLREDIAWALQQKGAKG

Organism: NCBI:txid2754717

Foldseek 3Di:
DPPPDPPPPPDDDDDDDDDDDDDDDDDDDDDDDDDDPPPVPPPPPDDDDDDDDDPVVVVVLVVCCVVVVDVDSVRVVVVVVVVVCVVCVVVVVVVVVVVVVVVVVVVVVVVD

Radius of gyration: 23.39 Å; chains: 1; bounding box: 51×33×72 Å